Protein AF-A0A8J6E5Q3-F1 (afdb_monomer_lite)

Foldseek 3Di:
DVVVVVVVVCCVPPVVVVVVVVVVLCVVQVDALQSSCVVPVVCSVVSVVVVVVVVVCVVVVVVVVVVVVVLVVQVPDPDRPQQDQPDPLHDPLEDGPPRPPPPPPVPPPDDPDPPPVVVVVVSVVDRDGSVRSVVD

Organism: Eleutherodactylus coqui (NCBI:txid57060)

Radius of gyration: 27.07 Å; chains: 1; bounding box: 51×41×72 Å

Sequence (136 aa):
GAFMFPYFIMLVFCGIPLFFMELSFGQFASQGCLGVWRVSPMFKGVGYGMMVVSTYIGIYYNVVICIAFYYFFASMTRVLPWTYCNNPWNTASCVGVLSPSANGSVNLTSHRDAFDLSELLNQTGKRTSPSEEYWR

Structure (mmCIF, N/CA/C/O backbone):
data_AF-A0A8J6E5Q3-F1
#
_entry.id   AF-A0A8J6E5Q3-F1
#
loop_
_atom_site.group_PDB
_atom_site.id
_atom_site.type_symbol
_atom_site.label_atom_id
_atom_site.label_alt_id
_atom_site.label_comp_id
_atom_site.label_asym_id
_atom_site.label_entity_id
_atom_site.label_seq_id
_atom_site.pdbx_PDB_ins_code
_atom_site.Cartn_x
_atom_site.Cartn_y
_atom_site.Cartn_z
_atom_site.occupancy
_atom_site.B_iso_or_equiv
_atom_site.auth_seq_id
_atom_site.auth_comp_id
_atom_site.auth_asym_id
_atom_site.auth_atom_id
_atom_site.pdbx_PDB_model_num
ATOM 1 N N . GLY A 1 1 ? 10.719 20.448 3.379 1.00 66.06 1 GLY A N 1
ATOM 2 C CA . GLY A 1 1 ? 10.815 20.736 4.825 1.00 66.06 1 GLY A CA 1
ATOM 3 C C . GLY A 1 1 ? 9.479 21.096 5.457 1.00 66.06 1 GLY A C 1
ATOM 4 O O . GLY A 1 1 ? 9.094 20.445 6.414 1.00 66.06 1 GLY A O 1
ATOM 5 N N . ALA A 1 2 ? 8.756 22.092 4.928 1.00 89.56 2 ALA A N 1
ATOM 6 C CA . ALA A 1 2 ? 7.556 22.657 5.566 1.00 89.56 2 ALA A CA 1
ATOM 7 C C . ALA A 1 2 ? 6.402 21.667 5.851 1.00 89.56 2 ALA A C 1
ATOM 9 O O . ALA A 1 2 ? 5.657 21.885 6.795 1.00 89.56 2 ALA A O 1
ATOM 10 N N . PHE A 1 3 ? 6.280 20.561 5.105 1.00 92.31 3 PHE A N 1
ATOM 11 C CA . PHE A 1 3 ? 5.261 19.523 5.346 1.00 92.31 3 PHE A CA 1
ATOM 12 C C . PHE A 1 3 ? 5.493 18.697 6.627 1.00 92.31 3 PHE A C 1
ATOM 14 O O . PHE A 1 3 ? 4.547 18.160 7.195 1.00 92.31 3 PHE A O 1
ATOM 21 N N . MET A 1 4 ? 6.732 18.615 7.124 1.00 93.81 4 MET A N 1
ATOM 22 C CA . MET A 1 4 ? 7.038 17.824 8.325 1.00 93.81 4 MET A CA 1
ATOM 23 C C . MET A 1 4 ? 6.362 18.391 9.575 1.00 93.81 4 MET A C 1
ATOM 25 O O . MET A 1 4 ? 5.877 17.631 10.405 1.00 93.81 4 MET A O 1
ATOM 29 N N . PHE A 1 5 ? 6.285 19.718 9.696 1.00 93.56 5 PHE A N 1
ATOM 30 C CA . PHE A 1 5 ? 5.683 20.374 10.856 1.00 93.56 5 PHE A CA 1
ATOM 31 C C . PHE A 1 5 ? 4.191 20.019 11.052 1.00 93.56 5 PHE A C 1
ATOM 33 O O . PHE A 1 5 ? 3.856 19.494 12.115 1.00 93.56 5 PHE A O 1
ATOM 40 N N . PRO A 1 6 ? 3.292 20.199 10.059 1.00 95.12 6 PRO A N 1
ATOM 41 C CA . PRO A 1 6 ? 1.900 19.771 10.197 1.00 95.12 6 PRO A CA 1
ATOM 42 C C . PRO A 1 6 ? 1.756 18.246 10.308 1.00 95.12 6 PRO A C 1
ATOM 44 O O . PRO A 1 6 ? 0.874 17.780 11.027 1.00 95.12 6 PRO A O 1
ATOM 47 N N . TYR A 1 7 ? 2.634 17.463 9.666 1.00 95.31 7 TYR A N 1
ATOM 48 C CA . TYR A 1 7 ? 2.641 16.004 9.798 1.00 95.31 7 TYR A CA 1
ATOM 49 C C . TYR A 1 7 ? 2.856 15.559 11.252 1.00 95.31 7 TYR A C 1
ATOM 51 O O . TYR A 1 7 ? 2.082 14.751 11.757 1.00 95.31 7 TYR A O 1
ATOM 59 N N . PHE A 1 8 ? 3.849 16.118 11.952 1.00 96.00 8 PHE A N 1
ATOM 60 C CA . PHE A 1 8 ? 4.108 15.772 13.354 1.00 96.00 8 PHE A CA 1
ATOM 61 C C . PHE A 1 8 ? 2.947 16.150 14.277 1.00 96.00 8 PHE A C 1
ATOM 63 O O . PHE A 1 8 ? 2.584 15.355 15.142 1.00 96.00 8 PHE A O 1
ATOM 70 N N . ILE A 1 9 ? 2.328 17.318 14.074 1.00 96.31 9 ILE A N 1
ATOM 71 C CA . ILE A 1 9 ? 1.158 17.743 14.859 1.00 96.31 9 ILE A CA 1
ATOM 72 C C . ILE A 1 9 ? 0.007 16.745 14.671 1.00 96.31 9 ILE A C 1
ATOM 74 O O . ILE A 1 9 ? -0.526 16.224 15.650 1.00 96.31 9 ILE A O 1
ATOM 78 N N . MET A 1 10 ? -0.344 16.414 13.426 1.00 96.69 10 MET A N 1
ATOM 79 C CA . MET A 1 10 ? -1.418 15.455 13.145 1.00 96.69 10 MET A CA 1
ATOM 80 C C . MET A 1 10 ? -1.088 14.045 13.647 1.00 96.69 10 MET A C 1
ATOM 82 O O . MET A 1 10 ? -1.970 13.348 14.147 1.00 96.69 10 MET A O 1
ATOM 86 N N . LEU A 1 11 ? 0.175 13.625 13.569 1.00 96.19 11 LEU A N 1
ATOM 87 C CA . LEU A 1 11 ? 0.608 12.326 14.072 1.00 96.19 11 LEU A CA 1
ATOM 88 C C . LEU A 1 11 ? 0.462 12.240 15.596 1.00 96.19 11 LEU A C 1
ATOM 90 O O . LEU A 1 11 ? -0.082 11.257 16.085 1.00 96.19 11 LEU A O 1
ATOM 94 N N . VAL A 1 12 ? 0.878 13.265 16.344 1.00 97.31 12 VAL A N 1
ATOM 95 C CA . VAL A 1 12 ? 0.820 13.251 17.815 1.00 97.31 12 VAL A CA 1
ATOM 96 C C . VAL A 1 12 ? -0.608 13.388 18.343 1.00 97.31 12 VAL A C 1
ATOM 98 O O . VAL A 1 12 ? -0.976 12.673 19.270 1.00 97.31 12 VAL A O 1
ATOM 101 N N . PHE A 1 13 ? -1.423 14.272 17.762 1.00 95.94 13 PHE A N 1
ATOM 102 C CA . PHE A 1 13 ? -2.764 14.554 18.289 1.00 95.94 13 PHE A CA 1
ATOM 103 C C . PHE A 1 13 ? -3.876 13.677 17.703 1.00 95.94 13 PHE A C 1
ATOM 105 O O . PHE A 1 13 ? -4.919 13.535 18.335 1.00 95.94 13 PHE A O 1
ATOM 112 N N . CYS A 1 14 ? -3.685 13.089 16.519 1.00 96.31 14 CYS A N 1
ATOM 113 C CA . CYS A 1 14 ? -4.706 12.275 15.851 1.00 96.31 14 CYS A CA 1
ATOM 114 C C . CYS A 1 14 ? -4.213 10.846 15.585 1.00 96.31 14 CYS A C 1
ATOM 116 O O . CYS A 1 14 ? -4.850 9.889 16.018 1.00 96.31 14 CYS A O 1
ATOM 118 N N . GLY A 1 15 ? -3.045 10.686 14.954 1.00 97.12 15 GLY A N 1
ATOM 119 C CA . GLY A 1 15 ? -2.514 9.370 14.578 1.00 97.12 15 GLY A CA 1
ATOM 120 C C . GLY A 1 15 ? -2.259 8.439 15.769 1.00 97.12 15 GLY A C 1
ATOM 121 O O . GLY A 1 15 ? -2.832 7.353 15.836 1.00 97.12 15 GLY A O 1
ATOM 122 N N . ILE A 1 16 ? -1.429 8.871 16.725 1.00 97.00 16 ILE A N 1
ATOM 123 C CA . ILE A 1 16 ? -1.070 8.079 17.912 1.00 97.00 16 ILE A CA 1
ATOM 124 C C . ILE A 1 16 ? -2.313 7.754 18.763 1.00 97.00 16 ILE A C 1
ATOM 126 O O . ILE A 1 16 ? -2.487 6.579 19.091 1.00 97.00 16 ILE A O 1
ATOM 130 N N . PRO A 1 17 ? -3.207 8.713 19.093 1.00 96.88 17 PRO A N 1
ATOM 131 C CA . PRO A 1 17 ? -4.403 8.412 19.878 1.00 96.88 17 PRO A CA 1
ATOM 132 C C . PRO A 1 17 ? -5.356 7.427 19.196 1.00 96.88 17 PRO A C 1
ATOM 134 O O . PRO A 1 17 ? -5.845 6.513 19.858 1.00 96.88 17 PRO A O 1
ATOM 137 N N . LEU A 1 18 ? -5.595 7.564 17.884 1.00 95.81 18 LEU A N 1
ATOM 138 C CA . LEU A 1 18 ? -6.464 6.642 17.142 1.00 95.81 18 LEU A CA 1
ATOM 139 C C . LEU A 1 18 ? -5.882 5.228 17.094 1.00 95.81 18 LEU A C 1
ATOM 141 O O . LEU A 1 18 ? -6.594 4.265 17.371 1.00 95.81 18 LEU A O 1
ATOM 145 N N . PHE A 1 19 ? -4.583 5.107 16.814 1.00 95.44 19 PHE A N 1
ATOM 146 C CA . PHE A 1 19 ? -3.900 3.816 16.795 1.00 95.44 19 PHE A CA 1
ATOM 147 C C . PHE A 1 19 ? -3.913 3.145 18.174 1.00 95.44 19 PHE A C 1
ATOM 149 O O . PHE A 1 19 ? -4.220 1.961 18.294 1.00 95.44 19 PHE A O 1
ATOM 156 N N . PHE A 1 20 ? -3.642 3.909 19.236 1.00 95.81 20 PHE A N 1
ATOM 157 C CA . PHE A 1 20 ? -3.689 3.395 20.603 1.00 95.81 20 PHE A CA 1
ATOM 158 C C . PHE A 1 20 ? -5.097 2.939 21.005 1.00 95.81 20 PHE A C 1
ATOM 160 O O . PHE A 1 20 ? -5.243 1.886 21.630 1.00 95.81 20 PHE A O 1
ATOM 167 N N . MET A 1 21 ? -6.131 3.700 20.633 1.00 94.50 21 MET A N 1
ATOM 168 C CA . MET A 1 21 ? -7.526 3.334 20.879 1.00 94.50 21 MET A CA 1
ATOM 169 C C . MET A 1 21 ? -7.892 2.027 20.166 1.00 94.50 21 MET A C 1
ATOM 171 O O . MET A 1 21 ? -8.480 1.149 20.791 1.00 94.50 21 MET A O 1
ATOM 175 N N . GLU A 1 22 ? -7.521 1.870 18.893 1.00 92.38 22 GLU A N 1
ATOM 176 C CA . GLU A 1 22 ? -7.798 0.654 18.121 1.00 92.38 22 GLU A CA 1
ATOM 177 C C . GLU A 1 22 ? -7.089 -0.573 18.709 1.00 92.38 22 GLU A C 1
ATOM 179 O O . GLU A 1 22 ? -7.725 -1.608 18.922 1.00 92.38 22 GLU A O 1
ATOM 184 N N . LEU A 1 23 ? -5.802 -0.447 19.054 1.00 93.00 23 LEU A N 1
ATOM 185 C CA . LEU A 1 23 ? -5.046 -1.525 19.693 1.00 93.00 23 LEU A CA 1
ATOM 186 C C . LEU A 1 23 ? -5.632 -1.909 21.054 1.00 93.00 23 LEU A C 1
ATOM 188 O O . LEU A 1 23 ? -5.857 -3.091 21.309 1.00 93.00 23 LEU A O 1
ATOM 192 N N . SER A 1 24 ? -5.911 -0.924 21.912 1.00 93.94 24 SER A N 1
ATOM 193 C CA . SER A 1 24 ? -6.475 -1.163 23.246 1.00 93.94 24 SER A CA 1
ATOM 194 C C . SER A 1 24 ? -7.852 -1.821 23.157 1.00 93.94 24 SER A C 1
ATOM 196 O O . SER A 1 24 ? -8.145 -2.754 23.902 1.00 93.94 24 SER A O 1
ATOM 198 N N . PHE A 1 25 ? -8.689 -1.380 22.213 1.00 90.81 25 PHE A N 1
ATOM 199 C CA . PHE A 1 25 ? -10.010 -1.954 21.965 1.00 90.81 25 PHE A CA 1
ATOM 200 C C . PHE A 1 25 ? -9.923 -3.390 21.433 1.00 90.81 25 PHE A C 1
ATOM 202 O O . PHE A 1 25 ? -10.635 -4.270 21.921 1.00 90.81 25 PHE A O 1
ATOM 209 N N . GLY A 1 26 ? -9.009 -3.654 20.494 1.00 91.56 26 GLY A N 1
ATOM 210 C CA . GLY A 1 26 ? -8.741 -4.997 19.982 1.00 91.56 26 GLY A CA 1
ATOM 211 C C . GLY A 1 26 ? -8.226 -5.948 21.066 1.00 91.56 26 GLY A C 1
ATOM 212 O O . GLY A 1 26 ? -8.718 -7.072 21.185 1.00 91.56 26 GLY A O 1
ATOM 213 N N . GLN A 1 27 ? -7.290 -5.489 21.902 1.00 92.31 27 GLN A N 1
ATOM 214 C CA . GLN A 1 27 ? -6.756 -6.268 23.021 1.00 92.31 27 GLN A CA 1
ATOM 215 C C . GLN A 1 27 ? -7.814 -6.552 24.092 1.00 92.31 27 GLN A C 1
ATOM 217 O O . GLN A 1 27 ? -7.919 -7.692 24.541 1.00 92.31 27 GLN A O 1
ATOM 222 N N . PHE A 1 28 ? -8.620 -5.554 24.472 1.00 90.62 28 PHE A N 1
ATOM 223 C CA . PHE A 1 28 ? -9.683 -5.718 25.467 1.00 90.62 28 PHE A CA 1
ATOM 224 C C . PHE A 1 28 ? -10.768 -6.690 24.998 1.00 90.62 28 PHE A C 1
ATOM 226 O O . PHE A 1 28 ? -11.209 -7.547 25.761 1.00 90.62 28 PHE A O 1
ATOM 233 N N . ALA A 1 29 ? -11.197 -6.579 23.740 1.00 89.12 29 ALA A N 1
ATOM 234 C CA . ALA A 1 29 ? -12.225 -7.460 23.213 1.00 89.12 29 ALA A CA 1
ATOM 235 C C . ALA A 1 29 ? -11.711 -8.879 22.958 1.00 89.12 29 ALA A C 1
ATOM 237 O O . ALA A 1 29 ? -12.500 -9.814 23.045 1.00 89.12 29 ALA A O 1
ATOM 238 N N . SER A 1 30 ? -10.422 -9.057 22.635 1.00 90.12 30 SER A N 1
ATOM 239 C CA . SER A 1 30 ? -9.823 -10.358 22.293 1.00 90.12 30 SER A CA 1
ATOM 240 C C . SER A 1 30 ? -10.629 -11.117 21.222 1.00 90.12 30 SER A C 1
ATOM 242 O O . SER A 1 30 ? -10.799 -12.336 21.250 1.00 90.12 30 SER A O 1
ATOM 244 N N . GLN A 1 31 ? -11.207 -10.368 20.283 1.00 87.50 31 GLN A N 1
ATOM 245 C CA . GLN A 1 31 ? -12.029 -10.869 19.186 1.00 87.50 31 GLN A CA 1
ATOM 246 C C . GLN A 1 31 ? -11.582 -10.202 17.884 1.00 87.50 31 GLN A C 1
ATOM 248 O O . GLN A 1 31 ? -11.080 -9.080 17.888 1.00 87.50 31 GLN A O 1
ATOM 253 N N . GLY A 1 32 ? -11.798 -10.877 16.753 1.00 86.31 32 GLY A N 1
ATOM 254 C CA . GLY A 1 32 ? -11.525 -10.298 15.436 1.00 86.31 32 GLY A CA 1
ATOM 255 C C . GLY A 1 32 ? -12.467 -9.139 15.077 1.00 86.31 32 GLY A C 1
ATOM 256 O O . GLY A 1 32 ? -13.462 -8.884 15.759 1.00 86.31 32 GLY A O 1
ATOM 257 N N . CYS A 1 33 ? -12.208 -8.492 13.939 1.00 83.25 33 CYS A N 1
ATOM 258 C CA . CYS A 1 33 ? -12.899 -7.279 13.470 1.00 83.25 33 CYS A CA 1
ATOM 259 C C . CYS A 1 33 ? -14.429 -7.416 13.355 1.00 83.25 33 CYS A C 1
ATOM 261 O O . CYS A 1 33 ? -15.139 -6.420 13.414 1.00 83.25 33 CYS A O 1
ATOM 263 N N . LEU A 1 34 ? -14.958 -8.635 13.195 1.00 86.19 34 LEU A N 1
ATOM 264 C CA . LEU A 1 34 ? -16.404 -8.903 13.184 1.00 86.19 34 LEU A CA 1
ATOM 265 C C . LEU A 1 34 ? -16.972 -9.188 14.582 1.00 86.19 34 LEU A C 1
ATOM 267 O O . LEU A 1 34 ? -18.114 -8.835 14.872 1.00 86.19 34 LEU A O 1
ATOM 271 N N . GLY A 1 35 ? -16.188 -9.841 15.443 1.00 84.06 35 GLY A N 1
ATOM 272 C CA . GLY A 1 35 ? -16.603 -10.236 16.790 1.00 84.06 35 GLY A CA 1
ATOM 273 C C . GLY A 1 35 ? -16.542 -9.088 17.796 1.00 84.06 35 GLY A C 1
ATOM 274 O O . GLY A 1 35 ? -17.350 -9.044 18.720 1.00 84.06 35 GLY A O 1
ATOM 275 N N . VAL A 1 36 ? -15.643 -8.125 17.579 1.00 89.06 36 VAL A N 1
ATOM 276 C CA . VAL A 1 36 ? -15.449 -6.962 18.455 1.00 89.06 36 VAL A CA 1
ATOM 277 C C . VAL A 1 36 ? -16.712 -6.094 18.579 1.00 89.06 36 VAL A C 1
ATOM 279 O O . VAL A 1 36 ? -17.056 -5.630 19.664 1.00 89.06 36 VAL A O 1
ATOM 282 N N . TRP A 1 37 ? -17.497 -5.963 17.505 1.00 87.50 37 TRP A N 1
ATOM 283 C CA . TRP A 1 37 ? -18.725 -5.156 17.485 1.00 87.50 37 TRP A CA 1
ATOM 284 C C . TRP A 1 37 ? -19.934 -5.827 18.153 1.00 87.50 37 TRP A C 1
ATOM 286 O O . TRP A 1 37 ? -21.041 -5.294 18.104 1.00 87.50 37 TRP A O 1
ATOM 296 N N . ARG A 1 38 ? -19.752 -6.969 18.834 1.00 82.25 38 ARG A N 1
ATOM 297 C CA . ARG A 1 38 ? -20.786 -7.523 19.727 1.00 82.25 38 ARG A CA 1
ATOM 298 C C . ARG A 1 38 ? -21.095 -6.598 20.909 1.00 82.25 38 ARG A C 1
ATOM 300 O O . ARG A 1 38 ? -22.180 -6.712 21.467 1.00 82.25 38 ARG A O 1
ATOM 307 N N . VAL A 1 39 ? -20.182 -5.681 21.250 1.00 86.06 39 VAL A N 1
ATOM 308 C CA . VAL A 1 39 ? -20.382 -4.656 22.289 1.00 86.06 39 VAL A CA 1
ATOM 309 C C . VAL A 1 39 ? -21.471 -3.639 21.924 1.00 86.06 39 VAL A C 1
ATOM 311 O O . VAL A 1 39 ? -22.201 -3.186 22.799 1.00 86.06 39 VAL A O 1
ATOM 314 N N . SER A 1 40 ? -21.617 -3.301 20.636 1.00 86.88 40 SER A N 1
ATOM 315 C CA . SER A 1 40 ? -22.664 -2.402 20.142 1.00 86.88 40 SER A CA 1
ATOM 316 C C . SER A 1 40 ? -23.144 -2.850 18.757 1.00 86.88 40 SER A C 1
ATOM 318 O O . SER A 1 40 ? -22.471 -2.596 17.752 1.00 86.88 40 SER A O 1
ATOM 320 N N . PRO A 1 41 ? -24.323 -3.497 18.664 1.00 85.25 41 PRO A N 1
ATOM 321 C CA . PRO A 1 41 ? -24.818 -4.062 17.411 1.00 85.25 41 PRO A CA 1
ATOM 322 C C . PRO A 1 41 ? -25.125 -3.001 16.343 1.00 85.25 41 PRO A C 1
ATOM 324 O O . PRO A 1 41 ? -25.137 -3.333 15.159 1.00 85.25 41 PRO A O 1
ATOM 327 N N . MET A 1 42 ? -25.309 -1.733 16.731 1.00 89.25 42 MET A N 1
ATOM 328 C CA . MET A 1 42 ? -25.505 -0.616 15.799 1.00 89.25 42 MET A CA 1
ATOM 329 C C . MET A 1 42 ? -24.286 -0.402 14.886 1.00 89.25 42 MET A C 1
ATOM 331 O O . MET A 1 42 ? -24.444 -0.045 13.722 1.00 89.25 42 MET A O 1
ATOM 335 N N . PHE A 1 43 ? -23.075 -0.689 15.374 1.00 88.25 43 PHE A N 1
ATOM 336 C CA . PHE A 1 43 ? -21.825 -0.498 14.628 1.00 88.25 43 PHE A CA 1
ATOM 337 C C . PHE A 1 43 ? -21.312 -1.768 13.942 1.00 88.25 43 PHE A C 1
ATOM 339 O O . PHE A 1 43 ? -20.212 -1.782 13.394 1.00 88.25 43 PHE A O 1
ATOM 346 N N . LYS A 1 44 ? -22.112 -2.840 13.888 1.00 88.06 44 LYS A N 1
ATOM 347 C CA . LYS A 1 44 ? -21.709 -4.106 13.253 1.00 88.06 44 LYS A CA 1
ATOM 348 C C . LYS A 1 44 ? -21.315 -3.943 11.776 1.00 88.06 44 LYS A C 1
ATOM 350 O O . LYS A 1 44 ? -20.465 -4.683 11.286 1.00 88.06 44 LYS A O 1
ATOM 355 N N . GLY A 1 45 ? -21.884 -2.950 11.084 1.00 91.50 45 GLY A N 1
ATOM 356 C CA . GLY A 1 45 ? -21.518 -2.590 9.709 1.00 91.50 45 GLY A CA 1
ATOM 357 C C . GLY A 1 45 ? -20.058 -2.151 9.547 1.00 91.50 45 GLY A C 1
ATOM 358 O O . GLY A 1 45 ? -19.453 -2.446 8.519 1.00 91.50 45 GLY A O 1
ATOM 359 N N . VAL A 1 46 ? -19.461 -1.534 10.575 1.00 91.88 46 VAL A N 1
ATOM 360 C CA . VAL A 1 46 ? -18.055 -1.098 10.552 1.00 91.88 46 VAL A CA 1
ATOM 361 C C . VAL A 1 46 ? -17.125 -2.302 10.409 1.00 91.88 46 VAL A C 1
ATOM 363 O O . VAL A 1 46 ? -16.233 -2.286 9.567 1.00 91.88 46 VAL A O 1
ATOM 366 N N . GLY A 1 47 ? -17.384 -3.389 11.142 1.00 91.69 47 GLY A N 1
ATOM 367 C CA . GLY A 1 47 ? -16.593 -4.620 11.045 1.00 91.69 47 GLY A CA 1
ATOM 368 C C . GLY A 1 47 ? -16.628 -5.261 9.655 1.00 91.69 47 GLY A C 1
ATOM 369 O O . GLY A 1 47 ? -15.593 -5.692 9.147 1.00 91.69 47 GLY A O 1
ATOM 370 N N . TYR A 1 48 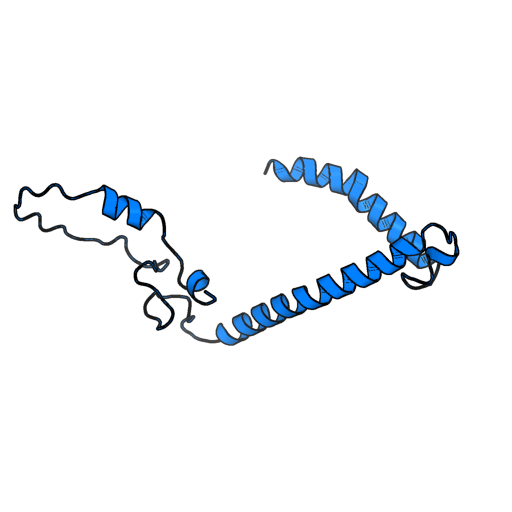? -17.797 -5.291 9.005 1.00 93.56 48 TYR A N 1
ATOM 371 C CA . TYR A 1 48 ? -17.905 -5.777 7.624 1.00 93.56 48 TYR A CA 1
ATOM 372 C C . TYR A 1 48 ? -17.180 -4.856 6.639 1.00 93.56 48 TYR A C 1
ATOM 374 O O . TYR A 1 48 ? -16.473 -5.346 5.761 1.00 93.56 48 TYR A O 1
ATOM 382 N N . GLY A 1 49 ? -17.292 -3.535 6.817 1.00 95.00 49 GLY A N 1
ATOM 383 C CA . GLY A 1 49 ? -16.547 -2.556 6.025 1.00 95.00 49 GLY A CA 1
ATOM 384 C C . GLY A 1 49 ? -15.035 -2.763 6.130 1.00 95.00 49 GLY A C 1
ATOM 385 O O . GLY A 1 49 ? -14.358 -2.841 5.107 1.00 95.00 49 GLY A O 1
ATOM 386 N N . MET A 1 50 ? -14.516 -2.955 7.347 1.00 93.44 50 MET A N 1
ATOM 387 C CA . MET A 1 50 ? -13.098 -3.255 7.580 1.00 93.44 50 MET A CA 1
ATOM 388 C C . MET A 1 50 ? -12.649 -4.528 6.850 1.00 93.44 50 MET A C 1
ATOM 390 O O . MET A 1 50 ? -11.575 -4.533 6.249 1.00 93.44 50 MET A O 1
ATOM 394 N N . MET A 1 51 ? -13.466 -5.589 6.846 1.00 93.75 51 MET A N 1
ATOM 395 C CA . MET A 1 51 ? -13.155 -6.830 6.122 1.00 93.75 51 MET A CA 1
ATOM 396 C C . MET A 1 51 ? -13.096 -6.627 4.601 1.00 93.75 51 MET A C 1
ATOM 398 O O . MET A 1 51 ? -12.164 -7.105 3.949 1.00 93.75 51 MET A O 1
ATOM 402 N N . VAL A 1 52 ? -14.058 -5.895 4.029 1.00 96.25 52 VAL A N 1
ATOM 403 C CA . VAL A 1 52 ? -14.091 -5.601 2.586 1.00 96.25 52 VAL A CA 1
ATOM 404 C C . VAL A 1 52 ? -12.886 -4.754 2.179 1.00 96.25 52 VAL A C 1
ATOM 406 O O . VAL A 1 52 ? -12.181 -5.106 1.234 1.00 96.25 52 VAL A O 1
ATOM 409 N N . VAL A 1 53 ? -12.602 -3.681 2.925 1.00 96.50 53 VAL A N 1
ATOM 410 C CA . VAL A 1 53 ? -11.446 -2.806 2.677 1.00 96.50 53 VAL A CA 1
ATOM 411 C C . VAL A 1 53 ? -10.136 -3.587 2.793 1.00 96.50 53 VAL A C 1
ATOM 413 O O . VAL A 1 53 ? -9.302 -3.496 1.897 1.00 96.50 53 VAL A O 1
ATOM 416 N N . SER A 1 54 ? -9.974 -4.417 3.829 1.00 95.19 54 SER A N 1
ATOM 417 C CA . SER A 1 54 ? -8.769 -5.244 4.004 1.00 95.19 54 SER A CA 1
ATOM 418 C C . SER A 1 54 ? -8.572 -6.231 2.852 1.00 95.19 54 SER A C 1
ATOM 420 O O . SER A 1 54 ? -7.449 -6.422 2.391 1.00 95.19 54 SER A O 1
ATOM 422 N N . THR A 1 55 ? -9.657 -6.817 2.336 1.00 95.56 55 THR A N 1
ATOM 423 C CA . THR A 1 55 ? -9.602 -7.725 1.179 1.00 95.56 55 THR A CA 1
ATOM 424 C C . THR A 1 55 ? -9.185 -6.980 -0.089 1.00 95.56 55 THR A C 1
ATOM 426 O O . THR A 1 55 ? -8.306 -7.441 -0.814 1.00 95.56 55 THR A O 1
ATOM 429 N N . TYR A 1 56 ? -9.766 -5.803 -0.338 1.00 96.69 56 TYR A N 1
ATOM 430 C CA . TYR A 1 56 ? -9.431 -4.974 -1.497 1.00 96.69 56 TYR A CA 1
ATOM 431 C C . TYR A 1 56 ? -7.967 -4.516 -1.474 1.00 96.69 56 TYR A C 1
ATOM 433 O O . TYR A 1 56 ? -7.242 -4.680 -2.457 1.00 96.69 56 TYR A O 1
ATOM 441 N N . ILE A 1 57 ? -7.513 -4.013 -0.321 1.00 97.06 57 ILE A N 1
ATOM 442 C CA . ILE A 1 57 ? -6.113 -3.651 -0.078 1.00 97.06 57 ILE A CA 1
ATOM 443 C C . ILE A 1 57 ? -5.217 -4.871 -0.310 1.00 97.06 57 ILE A C 1
ATOM 445 O O . ILE A 1 57 ? -4.237 -4.766 -1.041 1.00 97.06 57 ILE A O 1
ATOM 449 N N . GLY A 1 58 ? -5.573 -6.036 0.236 1.00 96.38 58 GLY A N 1
ATOM 450 C CA . GLY A 1 58 ? -4.815 -7.273 0.056 1.00 96.38 58 GLY A CA 1
ATOM 451 C C . GLY A 1 58 ? -4.612 -7.649 -1.413 1.00 96.38 58 GLY A C 1
ATOM 452 O O . GLY A 1 58 ? -3.492 -7.958 -1.812 1.00 96.38 58 GLY A O 1
ATOM 453 N N . ILE A 1 59 ? -5.655 -7.580 -2.244 1.00 96.25 59 ILE A N 1
ATOM 454 C CA . ILE A 1 59 ? -5.553 -7.908 -3.676 1.00 96.25 59 ILE A CA 1
ATOM 455 C C . ILE A 1 59 ? -4.594 -6.944 -4.391 1.00 96.25 59 ILE A C 1
ATOM 457 O O . ILE A 1 59 ? -3.666 -7.391 -5.063 1.00 96.25 59 ILE A O 1
ATOM 461 N N . TYR A 1 60 ? -4.773 -5.632 -4.212 1.00 94.88 60 TYR A N 1
ATOM 462 C CA . TYR A 1 60 ? -3.935 -4.622 -4.869 1.00 94.88 60 TYR A CA 1
ATOM 463 C C . TYR A 1 60 ? -2.473 -4.663 -4.391 1.00 94.88 60 TYR A C 1
ATOM 465 O O . TYR A 1 60 ? -1.552 -4.611 -5.207 1.00 94.88 60 TYR A O 1
ATOM 473 N N . TYR A 1 61 ? -2.230 -4.810 -3.085 1.00 97.06 61 TYR A N 1
ATOM 474 C CA . TYR A 1 61 ? -0.866 -4.835 -2.547 1.00 97.06 61 TYR A CA 1
ATOM 475 C C . TYR A 1 61 ? -0.074 -6.063 -2.995 1.00 97.06 61 TYR A C 1
ATOM 477 O O . TYR A 1 61 ? 1.127 -5.945 -3.235 1.00 97.06 61 TYR A O 1
ATOM 485 N N . ASN A 1 62 ? -0.717 -7.222 -3.163 1.00 96.31 62 ASN A N 1
ATOM 486 C CA . ASN A 1 62 ? -0.036 -8.397 -3.707 1.00 96.31 62 ASN A CA 1
ATOM 487 C C . ASN A 1 62 ? 0.489 -8.144 -5.130 1.00 96.31 62 ASN A C 1
ATOM 489 O O . ASN A 1 62 ? 1.610 -8.542 -5.433 1.00 96.31 62 ASN A O 1
ATOM 493 N N . VAL A 1 63 ? -0.249 -7.411 -5.974 1.00 95.88 63 VAL A N 1
ATOM 494 C CA . VAL A 1 63 ? 0.225 -7.018 -7.316 1.00 95.88 63 VAL A CA 1
ATOM 495 C C . VAL A 1 63 ? 1.482 -6.150 -7.225 1.00 95.88 63 VAL A C 1
ATOM 497 O O . VAL A 1 63 ? 2.455 -6.399 -7.935 1.00 95.88 63 VAL A O 1
ATOM 500 N N . VAL A 1 64 ? 1.505 -5.174 -6.311 1.00 95.88 64 VAL A N 1
ATOM 501 C CA . VAL A 1 64 ? 2.686 -4.322 -6.080 1.00 95.88 64 VAL A CA 1
ATOM 502 C C . VAL A 1 64 ? 3.889 -5.155 -5.626 1.00 95.88 64 VAL A C 1
ATOM 50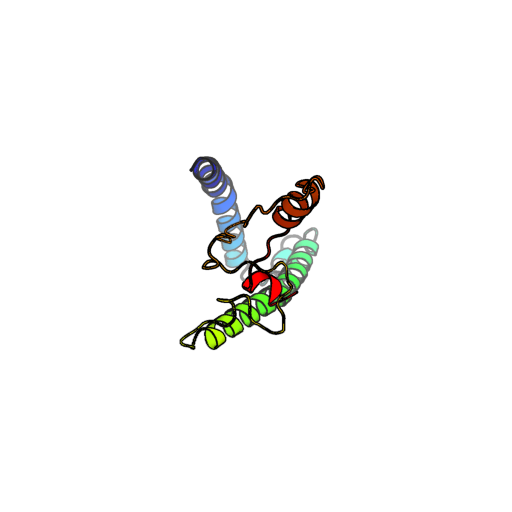4 O O . VAL A 1 64 ? 4.997 -4.953 -6.120 1.00 95.88 64 VAL A O 1
ATOM 507 N N . ILE A 1 65 ? 3.678 -6.127 -4.733 1.00 96.69 65 ILE A N 1
ATOM 508 C CA . ILE A 1 65 ? 4.725 -7.052 -4.277 1.00 96.69 65 ILE A CA 1
ATOM 509 C C . ILE A 1 65 ? 5.252 -7.902 -5.443 1.00 96.69 65 ILE A C 1
ATOM 511 O O . ILE A 1 65 ? 6.465 -8.043 -5.592 1.00 96.69 65 ILE A O 1
ATOM 515 N N . CYS A 1 66 ? 4.375 -8.425 -6.306 1.00 96.69 66 CYS A N 1
ATOM 516 C CA . CYS A 1 66 ? 4.779 -9.165 -7.505 1.00 96.69 66 CYS A CA 1
ATOM 517 C C . CYS A 1 66 ? 5.642 -8.311 -8.443 1.00 96.69 66 CYS A C 1
ATOM 519 O O . CYS A 1 66 ? 6.676 -8.783 -8.911 1.00 96.69 66 CYS A O 1
ATOM 521 N N . ILE A 1 67 ? 5.259 -7.051 -8.677 1.00 94.31 67 ILE A N 1
ATOM 522 C CA . ILE A 1 67 ? 6.040 -6.111 -9.493 1.00 94.31 67 ILE A CA 1
ATOM 523 C C . ILE A 1 67 ? 7.405 -5.840 -8.840 1.00 94.31 67 ILE A C 1
ATOM 525 O O . ILE A 1 67 ? 8.427 -5.871 -9.522 1.00 94.31 67 ILE A O 1
ATOM 529 N N . ALA A 1 68 ? 7.460 -5.645 -7.520 1.00 95.50 68 ALA A N 1
ATOM 530 C CA . ALA A 1 68 ? 8.718 -5.453 -6.799 1.00 95.50 68 ALA A CA 1
ATOM 531 C C . ALA A 1 68 ? 9.650 -6.673 -6.915 1.00 95.50 68 ALA A C 1
ATOM 533 O O . ALA A 1 68 ? 10.835 -6.511 -7.208 1.00 95.50 68 ALA A O 1
ATOM 534 N N . PHE A 1 69 ? 9.126 -7.895 -6.753 1.00 96.06 69 PHE A N 1
ATOM 535 C CA . PHE A 1 69 ? 9.902 -9.124 -6.956 1.00 96.06 69 PHE A CA 1
ATOM 536 C C . PHE A 1 69 ? 10.363 -9.293 -8.403 1.00 96.06 69 PHE A C 1
ATOM 538 O O . PHE A 1 69 ? 11.504 -9.687 -8.640 1.00 96.06 69 PHE A O 1
ATOM 545 N N . TYR A 1 70 ? 9.507 -8.967 -9.370 1.00 93.62 70 TYR A N 1
ATOM 546 C CA . TYR A 1 70 ? 9.867 -8.978 -10.781 1.00 93.62 70 TYR A CA 1
ATOM 547 C C . TYR A 1 70 ? 11.077 -8.070 -11.046 1.00 93.62 70 TYR A C 1
ATOM 549 O O . TYR A 1 70 ? 12.090 -8.520 -11.583 1.00 93.62 70 TYR A O 1
ATOM 557 N N . TYR A 1 71 ? 11.012 -6.815 -10.593 1.00 91.88 71 TYR A N 1
ATOM 558 C CA . TYR A 1 71 ? 12.116 -5.866 -10.724 1.00 91.88 71 TYR A CA 1
ATOM 559 C C . TYR A 1 71 ? 13.367 -6.307 -9.962 1.00 91.88 71 TYR A C 1
ATOM 561 O O . TYR A 1 71 ? 14.477 -6.109 -10.456 1.00 91.88 71 TYR A O 1
ATOM 569 N N . PHE A 1 72 ? 13.208 -6.932 -8.793 1.00 93.88 72 PHE A N 1
ATOM 570 C CA . PHE A 1 72 ? 14.318 -7.464 -8.007 1.00 93.88 72 PHE A CA 1
ATOM 571 C C . PHE A 1 72 ? 15.116 -8.514 -8.791 1.00 93.88 72 PHE A C 1
ATOM 573 O O . PHE A 1 72 ? 16.332 -8.380 -8.923 1.00 93.88 72 PHE A O 1
ATOM 580 N N . PHE A 1 73 ? 14.447 -9.513 -9.376 1.00 94.31 73 PHE A N 1
ATOM 581 C CA . PHE A 1 73 ? 15.124 -10.537 -10.177 1.00 94.31 73 PHE A CA 1
ATOM 582 C C . PHE A 1 73 ? 15.629 -9.998 -11.522 1.00 94.31 73 PHE A C 1
ATOM 584 O O . PHE A 1 73 ? 16.746 -10.318 -11.923 1.00 94.31 73 PHE A O 1
ATOM 591 N N . ALA A 1 74 ? 14.873 -9.125 -12.194 1.00 90.12 74 ALA A N 1
ATOM 592 C CA . ALA A 1 74 ? 15.304 -8.499 -13.447 1.00 90.12 74 ALA A CA 1
ATOM 593 C C . ALA A 1 74 ? 16.545 -7.594 -13.273 1.00 90.12 74 ALA A C 1
ATOM 595 O O . ALA A 1 74 ? 17.336 -7.424 -14.204 1.00 90.12 74 ALA A O 1
ATOM 596 N N . SER A 1 75 ? 16.756 -7.060 -12.065 1.00 93.75 75 SER A N 1
ATOM 597 C CA . SER A 1 75 ? 17.935 -6.255 -11.720 1.00 93.75 75 SER A CA 1
ATOM 598 C C . SER A 1 75 ? 19.200 -7.083 -11.471 1.00 93.75 75 SER A C 1
ATOM 600 O O . SER A 1 75 ? 20.278 -6.505 -11.359 1.00 93.75 75 SER A O 1
ATOM 602 N N . MET A 1 76 ? 19.124 -8.421 -11.422 1.00 93.06 76 MET A N 1
ATOM 603 C CA . MET A 1 76 ? 20.296 -9.309 -11.293 1.00 93.06 76 MET A CA 1
ATOM 604 C C . MET A 1 76 ? 21.052 -9.472 -12.623 1.00 93.06 76 MET A C 1
ATOM 606 O O . MET A 1 76 ? 21.468 -10.563 -13.008 1.00 93.06 76 MET A O 1
ATOM 610 N N . THR A 1 77 ? 21.215 -8.376 -13.357 1.00 91.00 77 THR A N 1
ATOM 611 C CA . THR A 1 77 ? 21.895 -8.309 -14.650 1.00 91.00 77 THR A CA 1
ATOM 612 C C . THR A 1 77 ? 22.858 -7.122 -14.654 1.00 91.00 77 THR A C 1
ATOM 614 O O . THR A 1 77 ? 22.668 -6.144 -13.936 1.00 91.00 77 THR A O 1
ATOM 617 N N . ARG A 1 78 ? 23.939 -7.194 -15.445 1.00 87.19 78 ARG A N 1
ATOM 618 C CA . ARG A 1 78 ? 24.954 -6.121 -15.493 1.00 87.19 78 ARG A CA 1
ATOM 619 C C . ARG A 1 78 ? 24.401 -4.808 -16.062 1.00 87.19 78 ARG A C 1
ATOM 621 O O . ARG A 1 78 ? 24.854 -3.737 -15.674 1.00 87.19 78 ARG A O 1
ATOM 628 N N . VAL A 1 79 ? 23.477 -4.900 -17.015 1.00 86.19 79 VAL A N 1
ATOM 629 C CA . VAL A 1 79 ? 22.852 -3.759 -17.690 1.00 86.19 79 VAL A CA 1
ATOM 630 C C . VAL A 1 79 ? 21.348 -3.920 -17.550 1.00 86.19 79 VAL A C 1
ATOM 632 O O . VAL A 1 79 ? 20.794 -4.904 -18.034 1.00 86.19 79 VAL A O 1
ATOM 635 N N . LEU A 1 80 ? 20.699 -2.964 -16.885 1.00 87.62 80 LEU A N 1
ATOM 636 C CA . LEU A 1 80 ? 19.277 -3.056 -16.574 1.00 87.62 80 LEU A CA 1
ATOM 637 C C . LEU A 1 80 ? 18.459 -2.785 -17.848 1.00 87.62 80 LEU A C 1
ATOM 639 O O . LEU A 1 80 ? 18.786 -1.846 -18.584 1.00 87.62 80 LEU A O 1
ATOM 643 N N . PRO A 1 81 ? 17.377 -3.537 -18.106 1.00 84.25 81 PRO A N 1
ATOM 644 C CA . PRO A 1 81 ? 16.637 -3.430 -19.364 1.00 84.25 81 PRO A CA 1
ATOM 645 C C . PRO A 1 81 ? 15.949 -2.066 -19.548 1.00 84.25 81 PRO A C 1
ATOM 647 O O . PRO A 1 81 ? 15.770 -1.613 -20.672 1.00 84.25 81 PRO A O 1
ATOM 650 N N . TRP A 1 82 ? 15.650 -1.347 -18.464 1.00 87.38 82 TRP A N 1
ATOM 651 C CA . TRP A 1 82 ? 15.088 0.013 -18.477 1.00 87.38 82 TRP A CA 1
ATOM 652 C C . TRP A 1 82 ? 16.152 1.133 -18.509 1.00 87.38 82 TRP A C 1
ATOM 654 O O . TRP A 1 82 ? 15.859 2.280 -18.178 1.00 87.38 82 TRP A O 1
ATOM 664 N N . THR A 1 83 ? 17.399 0.829 -18.895 1.00 83.06 83 THR A N 1
ATOM 665 C CA . THR A 1 83 ? 18.492 1.825 -18.967 1.00 83.06 83 THR A CA 1
ATOM 666 C C . THR A 1 83 ? 18.474 2.631 -20.270 1.00 83.06 83 THR A C 1
ATOM 668 O O . THR A 1 83 ? 18.765 3.829 -20.265 1.00 83.06 83 THR A O 1
ATOM 671 N N . TYR A 1 84 ? 18.145 1.988 -21.396 1.00 83.69 84 TYR A N 1
ATOM 672 C CA . TYR A 1 84 ? 18.258 2.573 -22.736 1.00 83.69 84 TYR A CA 1
ATOM 673 C C . TYR A 1 84 ? 16.917 2.610 -23.470 1.00 83.69 84 TYR A C 1
ATOM 675 O O . TYR A 1 84 ? 16.014 1.827 -23.190 1.00 83.69 84 TYR A O 1
ATOM 683 N N . CYS A 1 85 ? 16.814 3.495 -24.465 1.00 83.81 85 CYS A N 1
ATOM 684 C CA . CYS A 1 85 ? 15.640 3.590 -25.334 1.00 83.81 85 CYS A CA 1
ATOM 685 C C . CYS A 1 85 ? 15.647 2.599 -26.512 1.00 83.81 85 CYS A C 1
ATOM 687 O O . CYS A 1 85 ? 14.691 2.553 -27.276 1.00 83.81 85 CYS A O 1
ATOM 689 N N . ASN A 1 86 ? 16.670 1.750 -26.640 1.00 83.00 86 ASN A N 1
ATOM 690 C CA . ASN A 1 86 ? 16.798 0.789 -27.740 1.00 83.00 86 ASN A CA 1
ATOM 691 C C . ASN A 1 86 ? 16.179 -0.584 -27.409 1.00 83.00 86 ASN A C 1
ATOM 693 O O . ASN A 1 86 ? 16.847 -1.611 -27.503 1.00 83.00 86 ASN A O 1
ATOM 697 N N . ASN A 1 87 ? 14.924 -0.592 -26.966 1.00 85.06 87 ASN A N 1
ATOM 698 C CA . ASN A 1 87 ? 14.184 -1.813 -26.652 1.00 85.06 87 ASN A CA 1
ATOM 699 C C . ASN A 1 87 ? 12.934 -1.910 -27.535 1.00 85.06 87 ASN A C 1
ATOM 701 O O . ASN A 1 87 ? 12.404 -0.871 -27.928 1.00 85.06 87 ASN A O 1
ATOM 705 N N . PRO A 1 88 ? 12.413 -3.122 -27.804 1.00 85.50 88 PRO A N 1
ATOM 706 C CA . PRO A 1 88 ? 11.265 -3.308 -28.696 1.00 85.50 88 PRO A CA 1
ATOM 707 C C . PRO A 1 88 ? 9.956 -2.687 -28.186 1.00 85.50 88 PRO A C 1
ATOM 709 O O . PRO A 1 88 ? 9.044 -2.478 -28.977 1.00 85.50 88 PRO A O 1
ATOM 712 N N . TRP A 1 89 ? 9.853 -2.394 -26.888 1.00 85.25 89 TRP A N 1
ATOM 713 C CA . TRP A 1 89 ? 8.689 -1.740 -26.278 1.00 85.25 89 TRP A CA 1
ATOM 714 C C . TRP A 1 89 ? 8.772 -0.205 -26.273 1.00 85.25 89 TRP A C 1
ATOM 716 O O . TRP A 1 89 ? 7.805 0.449 -25.896 1.00 85.25 89 TRP A O 1
ATOM 726 N N . ASN A 1 90 ? 9.906 0.385 -26.667 1.00 87.75 90 ASN A N 1
ATOM 727 C CA . ASN A 1 90 ? 10.076 1.834 -26.617 1.00 87.75 90 ASN A CA 1
ATOM 728 C C . ASN A 1 90 ? 9.520 2.530 -27.868 1.00 87.75 90 ASN A C 1
ATOM 730 O O . ASN A 1 90 ? 9.623 2.040 -28.992 1.00 87.75 90 ASN A O 1
ATOM 734 N N . THR A 1 91 ? 8.992 3.732 -27.667 1.00 84.94 91 THR A N 1
ATOM 735 C CA . THR A 1 91 ? 8.509 4.639 -28.710 1.00 84.94 91 THR A CA 1
ATOM 736 C C . THR A 1 91 ? 9.610 5.628 -29.111 1.00 84.94 91 THR A C 1
ATOM 738 O O . THR A 1 91 ? 10.563 5.865 -28.370 1.00 84.94 91 THR A O 1
ATOM 741 N N . ALA A 1 92 ? 9.463 6.289 -30.265 1.00 80.06 92 ALA A N 1
ATOM 742 C CA . ALA A 1 92 ? 10.367 7.356 -30.715 1.00 80.06 92 ALA A CA 1
ATOM 743 C C . ALA A 1 92 ? 10.465 8.560 -29.746 1.00 80.06 92 ALA A C 1
ATOM 745 O O . ALA A 1 92 ? 11.390 9.359 -29.853 1.00 80.06 92 ALA A O 1
ATOM 746 N N . SER A 1 93 ? 9.526 8.691 -28.801 1.00 79.56 93 SER A N 1
ATOM 747 C CA . SER A 1 93 ? 9.522 9.710 -27.742 1.00 79.56 93 SER A CA 1
ATOM 748 C C . SER A 1 93 ? 10.330 9.333 -26.492 1.00 79.56 93 SER A C 1
ATOM 750 O O . SER A 1 93 ? 10.409 10.139 -25.560 1.00 79.56 93 SER A O 1
ATOM 752 N N . CYS A 1 94 ? 10.906 8.128 -26.442 1.00 81.75 94 CYS A N 1
ATOM 753 C CA . CYS A 1 94 ? 11.697 7.677 -25.306 1.00 81.75 94 CYS A CA 1
ATOM 754 C C . CYS A 1 94 ? 12.987 8.499 -25.183 1.00 81.75 94 CYS A C 1
ATOM 756 O O . CYS A 1 94 ? 13.755 8.631 -26.139 1.00 81.75 94 CYS A O 1
ATOM 758 N N . VAL A 1 95 ? 13.265 9.008 -23.980 1.00 79.00 95 VAL A N 1
ATOM 759 C CA . VAL A 1 95 ? 14.520 9.704 -23.667 1.00 79.00 95 VAL A CA 1
ATOM 760 C C . VAL A 1 95 ? 15.209 8.999 -22.503 1.00 79.00 95 VAL A C 1
ATOM 762 O O . VAL A 1 95 ? 14.735 9.020 -21.370 1.00 79.00 95 VAL A O 1
ATOM 765 N N . GLY A 1 96 ? 16.349 8.361 -22.775 1.00 69.44 96 GLY A N 1
ATOM 766 C CA . GLY A 1 96 ? 17.161 7.720 -21.740 1.00 69.44 96 GLY A CA 1
ATOM 767 C C . GLY A 1 96 ? 17.881 8.764 -20.886 1.00 69.44 96 GLY A C 1
ATOM 768 O O . GLY A 1 96 ? 18.268 9.809 -21.403 1.00 69.44 96 GLY A O 1
ATOM 769 N N . VAL A 1 97 ? 18.127 8.458 -19.609 1.00 62.41 97 VAL A N 1
ATOM 770 C CA . VAL A 1 97 ? 18.788 9.359 -18.635 1.00 62.41 97 VAL A CA 1
ATOM 771 C C . VAL A 1 97 ? 20.194 9.791 -19.085 1.00 62.41 97 VAL A C 1
ATOM 773 O O . VAL A 1 97 ? 20.658 10.871 -18.734 1.00 62.41 97 VAL A O 1
ATOM 776 N N . LEU A 1 98 ? 20.857 8.959 -19.895 1.00 60.34 98 LEU A N 1
ATOM 777 C CA . LEU A 1 98 ? 22.181 9.208 -20.476 1.00 60.34 98 LEU A CA 1
ATOM 778 C C . LEU A 1 98 ? 22.133 9.710 -21.924 1.00 60.34 98 LEU A C 1
ATOM 780 O O . LEU A 1 98 ? 23.187 9.826 -22.545 1.00 60.34 98 LEU A O 1
ATOM 784 N N . SER A 1 99 ? 20.948 9.967 -22.487 1.00 56.56 99 SER A N 1
ATOM 785 C CA . SER A 1 99 ? 20.862 10.516 -23.841 1.00 56.56 99 SER A CA 1
ATOM 786 C C . SER A 1 99 ? 21.453 11.918 -23.783 1.00 56.56 99 SER A C 1
ATOM 788 O O . SER A 1 99 ? 20.885 12.774 -23.096 1.00 56.56 99 SER A O 1
ATOM 790 N N . PRO A 1 100 ? 22.588 12.182 -24.453 1.00 49.69 100 PRO A N 1
ATOM 791 C CA . PRO A 1 100 ? 23.048 13.546 -24.593 1.00 49.69 100 PRO A CA 1
ATOM 792 C C . PRO A 1 100 ? 21.892 14.291 -25.252 1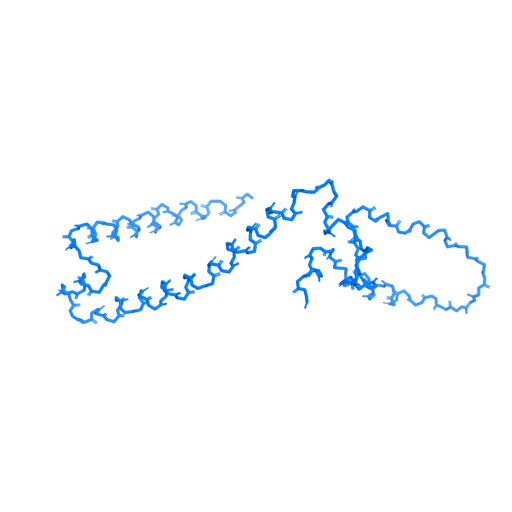.00 49.69 100 PRO A C 1
ATOM 794 O O . PRO A 1 100 ? 21.348 13.799 -26.247 1.00 49.69 100 PRO A O 1
ATOM 797 N N . SER A 1 101 ? 21.500 15.450 -24.707 1.00 49.62 101 SER A N 1
ATOM 798 C CA . SER A 1 101 ? 20.801 16.460 -25.503 1.00 49.62 101 SER A CA 1
ATOM 799 C C . SER A 1 101 ? 21.451 16.429 -26.866 1.00 49.62 101 SER A C 1
ATOM 801 O O . SER A 1 101 ? 22.676 16.551 -26.923 1.00 49.62 101 SER A O 1
ATOM 803 N N . ALA A 1 102 ? 20.672 16.128 -27.904 1.00 50.62 102 ALA A N 1
ATOM 804 C CA . ALA A 1 102 ? 21.197 15.997 -29.243 1.00 50.62 102 ALA A CA 1
ATOM 805 C C . ALA A 1 102 ? 22.140 17.181 -29.478 1.00 50.62 102 ALA A C 1
ATOM 807 O O . ALA A 1 102 ? 21.688 18.317 -29.615 1.00 50.62 102 ALA A O 1
ATOM 808 N N . ASN A 1 103 ? 23.450 16.919 -29.515 1.00 43.09 103 ASN A N 1
ATOM 809 C CA . ASN A 1 103 ? 24.386 17.770 -30.224 1.00 43.09 103 ASN A CA 1
ATOM 810 C C . ASN A 1 103 ? 24.054 17.540 -31.699 1.00 43.09 103 ASN A C 1
ATOM 812 O O . ASN A 1 103 ? 24.813 16.940 -32.453 1.00 43.09 103 ASN A O 1
ATOM 816 N N . GLY A 1 104 ? 22.854 17.963 -32.096 1.00 46.09 104 GLY A N 1
ATOM 817 C CA . GLY A 1 104 ? 22.585 18.298 -33.463 1.00 46.09 104 GLY A CA 1
ATOM 818 C C . GLY A 1 104 ? 23.466 19.500 -33.712 1.00 46.09 104 GLY A C 1
ATOM 819 O O . GLY A 1 104 ? 23.098 20.626 -33.388 1.00 46.09 104 GLY A O 1
ATOM 820 N N . SER A 1 105 ? 24.656 19.268 -34.257 1.00 43.19 105 SER A N 1
ATOM 821 C CA . SER A 1 105 ? 25.258 20.265 -35.122 1.00 43.19 105 SER A CA 1
ATOM 822 C C . SER A 1 105 ? 24.246 20.476 -36.245 1.00 43.19 105 SER A C 1
ATOM 824 O O . SER A 1 105 ? 24.205 19.715 -37.213 1.00 43.19 105 SER A O 1
ATOM 826 N N . VAL A 1 106 ? 23.349 21.443 -36.056 1.00 49.16 106 VAL A N 1
ATOM 827 C CA . VAL A 1 106 ? 22.464 21.925 -37.106 1.00 49.16 106 VAL A CA 1
ATOM 828 C C . VAL A 1 106 ? 23.395 22.538 -38.143 1.00 49.16 106 VAL A C 1
ATOM 830 O O . VAL A 1 106 ? 23.852 23.668 -37.985 1.00 49.16 106 VAL A O 1
ATOM 833 N N . ASN A 1 107 ? 23.739 21.773 -39.179 1.00 37.44 107 ASN A N 1
ATOM 834 C CA . ASN A 1 107 ? 24.350 22.337 -40.372 1.00 37.44 107 ASN A CA 1
ATOM 835 C C . ASN A 1 107 ? 23.277 23.194 -41.037 1.00 37.44 107 ASN A C 1
ATOM 837 O O . ASN A 1 107 ? 22.447 22.710 -41.803 1.00 37.44 107 ASN A O 1
ATOM 841 N N . LEU A 1 108 ? 23.272 24.475 -40.674 1.00 45.72 108 LEU A N 1
ATOM 842 C CA . LEU A 1 108 ? 22.359 25.483 -41.186 1.00 45.72 108 LEU A CA 1
ATOM 843 C C . LEU A 1 108 ? 22.778 25.883 -42.605 1.00 45.72 108 LEU A C 1
ATOM 845 O O . LEU A 1 108 ? 23.162 27.020 -42.869 1.00 45.72 108 LEU A O 1
ATOM 849 N N . THR A 1 109 ? 22.723 24.946 -43.546 1.00 42.62 109 THR A N 1
ATOM 850 C CA . THR A 1 109 ? 22.791 25.285 -4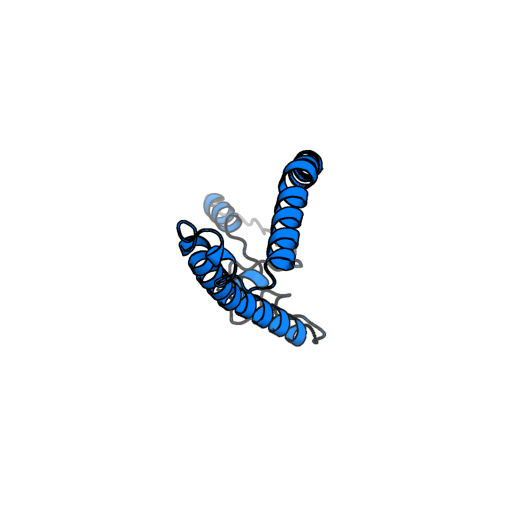4.965 1.00 42.62 109 THR A CA 1
ATOM 851 C C . THR A 1 109 ? 21.393 25.658 -45.436 1.00 42.62 109 THR A C 1
ATOM 853 O O . THR A 1 109 ? 20.633 24.819 -45.901 1.00 42.62 109 THR A O 1
ATOM 856 N N . SER A 1 110 ? 21.078 26.943 -45.243 1.00 51.88 110 SER A N 1
ATOM 857 C CA . SER A 1 110 ? 20.219 27.778 -46.088 1.00 51.88 110 SER A CA 1
ATOM 858 C C . SER A 1 110 ? 19.039 27.081 -46.783 1.00 51.88 110 SER A C 1
ATOM 860 O O . SER A 1 110 ? 19.145 26.698 -47.947 1.00 51.88 110 SER A O 1
ATOM 862 N N . HIS A 1 111 ? 17.870 27.093 -46.145 1.00 38.41 111 HIS A N 1
ATOM 863 C CA . HIS A 1 111 ? 16.603 27.248 -46.859 1.00 38.41 111 HIS A CA 1
ATOM 864 C C . HIS A 1 111 ? 15.630 28.040 -45.976 1.00 38.41 111 HIS A C 1
ATOM 866 O O . HIS A 1 111 ? 15.487 27.756 -44.789 1.00 38.41 111 HIS A O 1
ATOM 872 N N . ARG A 1 112 ? 15.040 29.106 -46.533 1.00 43.94 112 ARG A N 1
ATOM 873 C CA . ARG A 1 112 ? 14.058 29.980 -45.869 1.00 43.94 112 ARG A CA 1
ATOM 874 C C . ARG A 1 112 ? 12.698 29.283 -45.769 1.00 43.94 112 ARG A C 1
ATOM 876 O O . ARG A 1 112 ? 11.727 29.761 -46.338 1.00 43.94 112 ARG A O 1
ATOM 883 N N . ASP A 1 113 ? 12.638 28.198 -45.020 1.00 43.41 113 ASP A N 1
ATOM 884 C CA . ASP A 1 113 ? 11.382 27.663 -44.518 1.00 43.41 113 ASP A CA 1
ATOM 885 C C . ASP A 1 113 ? 11.416 27.851 -43.007 1.00 43.41 113 ASP A C 1
ATOM 887 O O . ASP A 1 113 ? 12.397 27.503 -42.346 1.00 43.41 113 ASP A O 1
ATOM 891 N N . ALA A 1 114 ? 10.404 28.533 -42.473 1.00 48.91 114 ALA A N 1
ATOM 892 C CA . ALA A 1 114 ? 10.272 28.756 -41.045 1.00 48.91 114 ALA A CA 1
ATOM 893 C C . ALA A 1 114 ? 10.342 27.396 -40.343 1.00 48.91 114 ALA A C 1
ATOM 895 O O . ALA A 1 114 ? 9.438 26.576 -40.463 1.00 48.91 114 ALA A O 1
ATOM 896 N N . PHE A 1 115 ? 11.454 27.146 -39.660 1.00 51.28 115 PHE A N 1
ATOM 897 C CA . PHE A 1 115 ? 11.618 25.989 -38.805 1.00 51.28 115 PHE A CA 1
ATOM 898 C C . PHE A 1 115 ? 10.557 26.093 -37.716 1.00 51.28 115 PHE A C 1
ATOM 900 O O . PHE A 1 115 ? 10.636 26.979 -36.859 1.00 51.28 115 PHE A O 1
ATOM 907 N N . ASP A 1 116 ? 9.523 25.260 -37.817 1.00 46.91 116 ASP A N 1
ATOM 908 C CA . ASP A 1 116 ? 8.371 25.318 -36.936 1.00 46.91 116 ASP A CA 1
ATOM 909 C C . ASP A 1 116 ? 8.778 24.842 -35.536 1.00 46.91 116 ASP A C 1
ATOM 911 O O . ASP A 1 116 ? 8.689 23.670 -35.169 1.00 46.91 116 ASP A O 1
ATOM 915 N N . LEU A 1 117 ? 9.283 25.787 -34.741 1.00 53.91 117 LEU A N 1
ATOM 916 C CA . LEU A 1 117 ? 9.641 25.614 -33.334 1.00 53.91 117 LEU A CA 1
ATOM 917 C C . LEU A 1 117 ? 8.468 25.061 -32.515 1.00 53.91 117 LEU A C 1
ATOM 919 O O . LEU A 1 117 ? 8.704 24.470 -31.464 1.00 53.91 117 LEU A O 1
ATOM 923 N N . SER A 1 118 ? 7.231 25.203 -33.004 1.00 53.75 118 SER A N 1
ATOM 924 C CA . SER A 1 118 ? 6.034 24.580 -32.443 1.00 53.75 118 SER A CA 1
ATOM 925 C C . SER A 1 118 ? 6.150 23.065 -32.400 1.00 53.75 118 SER A C 1
ATOM 927 O O . SER A 1 118 ? 5.794 22.475 -31.391 1.00 53.75 118 SER A O 1
ATOM 929 N N . GLU A 1 119 ? 6.665 22.419 -33.448 1.00 53.59 119 GLU A N 1
ATOM 930 C CA . GLU A 1 119 ? 6.692 20.957 -33.552 1.00 53.59 119 GLU A CA 1
ATOM 931 C C . GLU A 1 119 ? 7.786 20.343 -32.664 1.00 53.59 119 GLU A C 1
ATOM 933 O O . GLU A 1 119 ? 7.565 19.330 -31.997 1.00 53.59 119 GLU A O 1
ATOM 938 N N . LEU A 1 120 ? 8.920 21.037 -32.519 1.00 54.22 120 LEU A N 1
ATOM 939 C CA . LEU A 1 120 ? 9.962 20.676 -31.551 1.00 54.22 120 LEU A CA 1
ATOM 940 C C . LEU A 1 120 ? 9.575 20.991 -30.106 1.00 54.22 120 LEU A C 1
ATOM 942 O O . LEU A 1 120 ? 9.876 20.197 -29.213 1.00 54.22 120 LEU A O 1
ATOM 946 N N . LEU A 1 121 ? 8.872 22.102 -29.857 1.00 53.50 121 LEU A N 1
ATOM 947 C CA . LEU A 1 121 ? 8.338 22.410 -28.529 1.00 53.50 121 LEU A CA 1
ATOM 948 C C . LEU A 1 121 ? 7.190 21.459 -28.140 1.00 53.50 121 LEU A C 1
ATOM 950 O O . LEU A 1 121 ? 7.077 21.071 -26.975 1.00 53.50 121 LEU A O 1
ATOM 954 N N . ASN A 1 122 ? 6.397 20.999 -29.111 1.00 51.25 122 ASN A N 1
ATOM 955 C CA . ASN A 1 122 ? 5.360 19.984 -28.922 1.00 51.25 122 ASN A CA 1
ATOM 956 C C . ASN A 1 122 ? 5.980 18.605 -28.611 1.00 51.25 122 ASN A C 1
ATOM 958 O O . ASN A 1 122 ? 5.505 17.895 -27.725 1.00 51.25 122 ASN A O 1
ATOM 962 N N . GLN A 1 123 ? 7.119 18.263 -29.230 1.00 51.50 123 GLN A N 1
ATOM 963 C CA . GLN A 1 123 ? 7.893 17.060 -28.887 1.00 51.50 123 GLN A CA 1
ATOM 964 C C . GLN A 1 123 ? 8.619 17.153 -27.535 1.00 51.50 123 GLN A C 1
ATOM 966 O O . GLN A 1 123 ? 8.749 16.140 -26.845 1.00 51.50 123 GLN A O 1
ATOM 971 N N . THR A 1 124 ?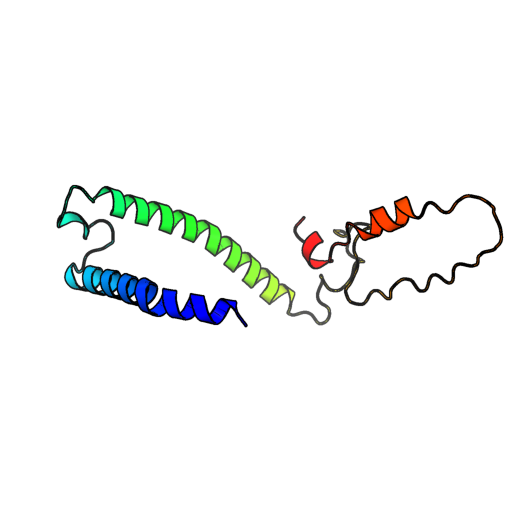 9.041 18.342 -27.084 1.00 52.91 124 THR A N 1
ATOM 972 C CA . THR A 1 124 ? 9.571 18.493 -25.714 1.00 52.91 124 THR A CA 1
ATOM 973 C C . THR A 1 124 ? 8.524 18.269 -24.623 1.00 52.91 124 THR A C 1
ATOM 975 O O . THR A 1 124 ? 8.902 17.993 -23.485 1.00 52.91 124 THR A O 1
ATOM 978 N N . GLY A 1 125 ? 7.231 18.338 -24.954 1.00 55.44 125 GLY A N 1
ATOM 979 C CA . GLY A 1 125 ? 6.139 18.189 -23.992 1.00 55.44 125 GLY A CA 1
ATOM 980 C C . GLY A 1 125 ? 5.868 16.753 -23.533 1.00 55.44 125 GLY A C 1
ATOM 981 O O . GLY A 1 125 ? 5.294 16.566 -22.463 1.00 55.44 125 GLY A O 1
ATOM 982 N N . LYS A 1 126 ? 6.282 15.729 -24.294 1.00 62.81 126 LYS A N 1
ATOM 983 C CA . LYS A 1 126 ? 5.945 14.321 -24.007 1.00 62.81 126 LYS A CA 1
ATOM 984 C C . LYS A 1 126 ? 7.179 13.419 -24.002 1.00 62.81 126 LYS A C 1
ATOM 986 O O . LYS A 1 126 ? 7.244 12.428 -24.721 1.00 62.81 126 LYS A O 1
ATOM 991 N N . ARG A 1 127 ? 8.173 13.783 -23.192 1.00 68.50 127 ARG A N 1
ATOM 992 C CA . ARG A 1 127 ? 9.331 12.926 -22.908 1.00 68.50 127 ARG A CA 1
ATOM 993 C C . ARG A 1 127 ? 8.923 11.842 -21.916 1.00 68.50 127 ARG A C 1
ATOM 995 O O . ARG A 1 127 ? 8.422 12.168 -20.844 1.00 68.50 127 ARG A O 1
ATOM 1002 N N . THR A 1 128 ? 9.147 10.583 -22.270 1.00 79.00 128 THR A N 1
ATOM 1003 C CA . THR A 1 128 ? 8.870 9.424 -21.411 1.00 79.00 128 THR A CA 1
ATOM 1004 C C . THR A 1 128 ? 10.140 8.621 -21.177 1.00 79.00 128 THR A C 1
ATOM 1006 O O . THR A 1 128 ? 10.983 8.487 -22.067 1.00 79.00 128 THR A O 1
ATOM 1009 N N . SER A 1 129 ? 10.321 8.142 -19.948 1.00 81.19 129 SER A N 1
ATOM 1010 C CA . SER A 1 129 ? 11.491 7.341 -19.585 1.00 81.19 129 SER A CA 1
ATOM 1011 C C . SER A 1 129 ? 11.337 5.881 -20.043 1.00 81.19 129 SER A C 1
ATOM 1013 O O . SER A 1 129 ? 10.210 5.380 -20.114 1.00 81.19 129 SER A O 1
ATOM 1015 N N . PRO A 1 130 ? 12.442 5.147 -20.290 1.00 82.19 130 PRO A N 1
ATOM 1016 C CA . PRO A 1 130 ? 12.369 3.735 -20.678 1.00 82.19 130 PRO A CA 1
ATOM 1017 C C . PRO A 1 130 ? 11.638 2.854 -19.651 1.00 82.19 130 PRO A C 1
ATOM 1019 O O . PRO A 1 130 ? 11.048 1.840 -20.010 1.00 82.19 130 PRO A O 1
ATOM 1022 N N . SER A 1 131 ? 11.676 3.228 -18.365 1.00 83.31 131 SER A N 1
ATOM 1023 C CA . SER A 1 131 ? 10.956 2.542 -17.284 1.00 83.31 131 SER A CA 1
ATOM 1024 C C . SER A 1 131 ? 9.450 2.808 -17.286 1.00 83.31 131 SER A C 1
ATOM 1026 O O . SER A 1 131 ? 8.684 1.939 -16.884 1.00 83.31 131 SER A O 1
ATOM 1028 N N . GLU A 1 132 ? 9.013 3.990 -17.727 1.00 82.12 132 GLU A N 1
ATOM 1029 C CA . GLU A 1 132 ? 7.585 4.321 -17.836 1.00 82.12 132 GLU A CA 1
ATOM 1030 C C . GLU A 1 132 ? 6.934 3.655 -19.049 1.00 82.12 132 GLU A C 1
A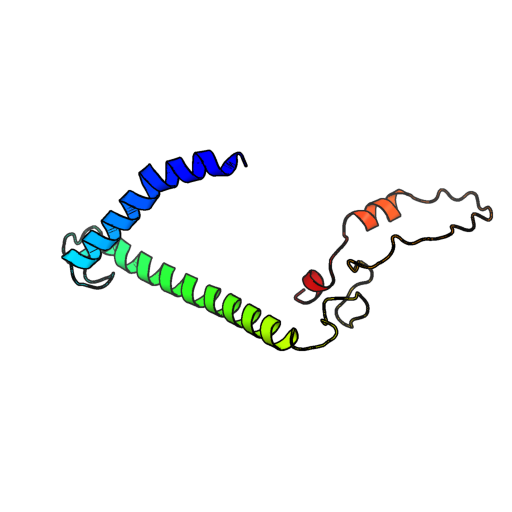TOM 1032 O O . GLU A 1 132 ? 5.759 3.303 -18.996 1.00 82.12 132 GLU A O 1
ATOM 1037 N N . GLU A 1 133 ? 7.685 3.469 -20.136 1.00 84.38 133 GLU A N 1
ATOM 1038 C CA . GLU A 1 133 ? 7.189 2.778 -21.332 1.00 84.38 133 GLU A CA 1
ATOM 1039 C C . GLU A 1 133 ? 7.183 1.254 -21.183 1.00 84.38 133 GLU A C 1
ATOM 1041 O O . GLU A 1 133 ? 6.455 0.580 -21.898 1.00 84.38 133 GLU A O 1
ATOM 1046 N N . TYR A 1 134 ? 7.936 0.703 -20.229 1.00 82.75 134 TYR A N 1
ATOM 1047 C CA . TYR A 1 134 ? 8.048 -0.743 -20.038 1.00 82.75 134 TYR A CA 1
ATOM 1048 C C . TYR A 1 134 ? 6.706 -1.435 -19.723 1.00 82.75 134 TYR A C 1
ATOM 1050 O O . TYR A 1 134 ? 6.493 -2.576 -20.124 1.00 82.75 134 TYR A O 1
ATOM 1058 N N . TRP A 1 135 ? 5.809 -0.750 -19.007 1.00 78.56 135 TRP A N 1
ATOM 1059 C CA . TRP A 1 135 ? 4.491 -1.273 -18.611 1.00 78.56 135 TRP A CA 1
ATOM 1060 C C . TRP A 1 135 ? 3.318 -0.548 -19.282 1.00 78.56 135 TRP A C 1
ATOM 1062 O O . TRP A 1 135 ? 2.185 -0.677 -18.816 1.00 78.56 135 TRP A O 1
ATOM 1072 N N . ARG A 1 136 ? 3.591 0.259 -20.313 1.00 73.19 136 ARG A N 1
ATOM 1073 C CA . ARG A 1 136 ? 2.538 0.851 -21.148 1.00 73.19 136 ARG A CA 1
ATOM 1074 C C . ARG A 1 136 ? 1.858 -0.215 -21.995 1.00 73.19 136 ARG A C 1
ATOM 1076 O O . ARG A 1 136 ? 0.633 -0.059 -22.187 1.00 73.19 136 ARG A O 1
#

InterPro domains:
  IPR000175 Sodium:neurotransmitter symporter [PF00209] (1-135)
  IPR000175 Sodium:neurotransmitter symporter [PR00176] (2-21)
  IPR000175 Sodium:neurotransmitter symporter [PR00176] (45-71)
  IPR000175 Sodium:neurotransmitter symporter [PS00754] (71-91)
  IPR000175 Sodium:neurotransmitter symporter [PS50267] (1-136)
  IPR000175 Sodium:neurotransmitter symporter [PTHR11616] (1-135)
  IPR037272 Sodium:neurotransmitter symporter superfamily [SSF161070] (1-94)

pLDDT: mean 80.97, std 17.68, range [37.44, 97.31]

Secondary structure (DSSP, 8-state):
-TTHHHHHHHIIIIIHHHHHHHHHHHHHHTS-TTTGGGG-GGGHHHHHHHHHHHHHHHHHHHHHHHHHHHHHHHTSSSS-TTS-S-STT--TTB--TT--------------S---HHHHHHHHTT-B-HHHHTT-